Protein AF-A0A938Q9J2-F1 (afdb_monomer_lite)

Foldseek 3Di:
DDDDDDDDDLDDPQAWDDWDAEPQRWIWGAGNQQWIWIDDPNDIDTDDDPLASHWGWDDAYPQRWTWDWGDNPVPDIDIDIDHPDPPPVVVVVVVVVVVVVVVVVVVVVVVVPPPD

pLDDT: mean 83.54, std 11.08, range [51.84, 96.38]

Sequence (116 aa):
MKQRTTMKPIVLLSGVFFAVVNDLGHVVGYDGAGAGFLRINDKFSPFTVPGGVVTFPTSINNAGQIAGFVSLDGVTSRAFLATPVPEPASVGLMSFGIIGLAAWRYRKRRSISSWV

Secondary structure (DSSP, 8-state):
------------TT-EEEEEE-TT--EEEEETTS-EEEEETTEEEEE--TT-SEEEEEEE-TT--EEEEEESSSS-EEEEEEPPPPPPHHHHHHHHHHHHHHHHHHHHHHTSSS--

Structure (mmCIF, N/CA/C/O backbone):
data_AF-A0A938Q9J2-F1
#
_entry.id   AF-A0A938Q9J2-F1
#
loop_
_atom_site.group_PDB
_atom_site.id
_atom_site.type_symbol
_atom_site.label_atom_id
_atom_site.label_alt_id
_atom_site.label_comp_id
_atom_site.label_asym_id
_atom_site.label_entity_id
_atom_site.label_seq_id
_atom_site.pdbx_PDB_ins_code
_atom_site.Cartn_x
_atom_site.Cartn_y
_atom_site.Cartn_z
_atom_site.occupancy
_atom_site.B_iso_or_equiv
_atom_site.auth_seq_id
_atom_site.auth_comp_id
_atom_site.auth_asym_id
_atom_site.auth_atom_id
_atom_site.pdbx_PDB_model_num
ATOM 1 N N . MET A 1 1 ? -22.426 11.438 -29.333 1.00 63.88 1 MET A N 1
ATOM 2 C CA . MET A 1 1 ? -22.435 11.973 -27.950 1.00 63.88 1 MET A CA 1
ATOM 3 C C . MET A 1 1 ? -20.990 12.084 -27.473 1.00 63.88 1 MET A C 1
ATOM 5 O O . MET A 1 1 ? -20.316 11.066 -27.451 1.00 63.88 1 MET A O 1
ATOM 9 N N . LYS A 1 2 ? -20.476 13.283 -27.160 1.00 65.00 2 LYS A N 1
ATOM 10 C CA . LYS A 1 2 ? -19.151 13.433 -26.523 1.00 65.00 2 LYS A CA 1
ATOM 11 C C . LYS A 1 2 ? -19.334 13.284 -25.014 1.00 65.00 2 LYS A C 1
ATOM 13 O O . LYS A 1 2 ? -20.025 14.107 -24.419 1.00 65.00 2 LYS A O 1
ATOM 18 N N . GLN A 1 3 ? -18.747 12.257 -24.404 1.00 58.88 3 GLN A N 1
ATOM 19 C CA . GLN A 1 3 ? -18.669 12.201 -22.947 1.00 58.88 3 GLN A CA 1
ATOM 20 C C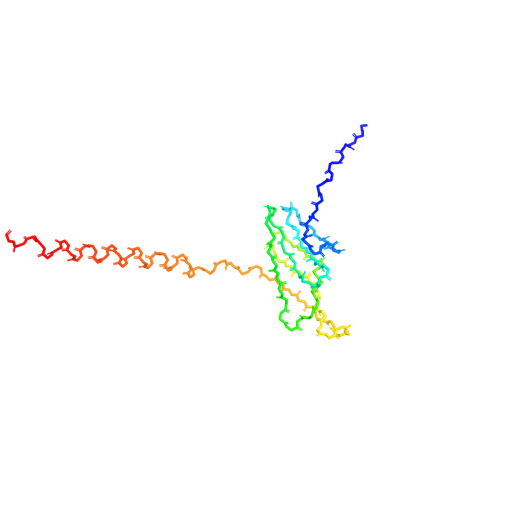 . GLN A 1 3 ? -17.682 13.268 -22.464 1.00 58.88 3 GLN A C 1
ATOM 22 O O . GLN A 1 3 ? -16.563 13.363 -22.966 1.00 58.88 3 GLN A O 1
ATOM 27 N N . ARG A 1 4 ? -18.120 14.117 -21.530 1.00 63.38 4 ARG A N 1
ATOM 28 C CA . ARG A 1 4 ? -17.234 15.032 -20.808 1.00 63.38 4 ARG A CA 1
ATOM 29 C C . ARG A 1 4 ? -16.681 14.283 -19.605 1.00 63.38 4 ARG A C 1
ATOM 31 O O . ARG A 1 4 ? -17.432 13.969 -18.688 1.00 63.38 4 ARG A O 1
ATOM 38 N N . THR A 1 5 ? -15.382 14.028 -19.612 1.00 78.00 5 THR A N 1
ATOM 39 C CA . THR A 1 5 ? -14.672 13.485 -18.453 1.00 78.00 5 THR A CA 1
ATOM 40 C C . THR A 1 5 ? -14.121 14.645 -17.633 1.00 78.00 5 THR A C 1
ATOM 42 O O . THR A 1 5 ? -13.320 15.431 -18.135 1.00 78.00 5 THR A O 1
ATOM 45 N N . THR A 1 6 ? -14.541 14.760 -16.374 1.00 77.25 6 THR A N 1
ATOM 46 C CA . THR A 1 6 ? -13.952 15.707 -15.417 1.00 77.25 6 THR A CA 1
ATOM 47 C C . THR A 1 6 ? -12.827 14.999 -14.673 1.00 77.25 6 THR A C 1
ATOM 49 O O . THR A 1 6 ? -13.079 14.050 -13.934 1.00 77.25 6 THR A O 1
ATOM 52 N N . MET A 1 7 ? -11.584 15.442 -14.864 1.00 71.69 7 MET A N 1
ATOM 53 C CA . MET A 1 7 ? -10.432 14.919 -14.126 1.00 71.69 7 MET A CA 1
ATOM 54 C C . MET A 1 7 ? -10.290 15.674 -12.802 1.00 71.69 7 MET A C 1
ATOM 56 O O . MET A 1 7 ? -10.189 16.900 -12.798 1.00 71.69 7 MET A O 1
ATOM 60 N N . LYS A 1 8 ? -10.272 14.953 -11.676 1.00 72.06 8 LYS A N 1
ATOM 61 C CA . LYS A 1 8 ? -9.860 15.501 -10.377 1.00 72.06 8 LYS A CA 1
ATOM 62 C C . LYS A 1 8 ? -8.412 15.073 -10.109 1.00 72.06 8 LYS A C 1
ATOM 64 O O . LYS A 1 8 ? -8.182 13.868 -9.995 1.00 72.06 8 LYS A O 1
ATOM 69 N N . PRO A 1 9 ? -7.446 16.005 -10.030 1.00 68.38 9 PRO A N 1
ATOM 70 C CA . PRO A 1 9 ? -6.063 15.660 -9.722 1.00 68.38 9 PRO A CA 1
ATOM 71 C C . PRO A 1 9 ? -5.955 15.026 -8.333 1.00 68.38 9 PRO A C 1
ATOM 73 O O . PRO A 1 9 ? -6.575 15.496 -7.379 1.00 68.38 9 PRO A O 1
ATOM 76 N N . ILE A 1 10 ? -5.139 13.982 -8.213 1.00 71.75 10 ILE A N 1
ATOM 77 C CA . ILE A 1 10 ? -4.709 13.447 -6.919 1.00 71.75 10 ILE A CA 1
ATOM 78 C C . ILE A 1 10 ? -3.468 14.250 -6.530 1.00 71.75 10 ILE A C 1
ATOM 80 O O . ILE A 1 10 ? -2.418 14.088 -7.146 1.00 71.75 10 ILE A O 1
ATOM 84 N N . VAL A 1 11 ? -3.599 15.161 -5.563 1.00 70.00 11 VAL A N 1
ATOM 85 C CA . VAL A 1 11 ? -2.507 16.056 -5.149 1.00 70.00 11 VAL A CA 1
ATOM 86 C C . VAL A 1 11 ? -1.984 15.634 -3.780 1.00 70.00 11 VAL A C 1
ATOM 88 O O . VAL A 1 11 ? -2.725 15.642 -2.800 1.00 70.00 11 VAL A O 1
ATOM 91 N N . LEU A 1 12 ? -0.698 15.293 -3.726 1.00 67.19 12 LEU A N 1
ATOM 92 C CA . LEU A 1 12 ? 0.099 15.148 -2.507 1.00 67.19 12 LEU A CA 1
ATOM 93 C C . LEU A 1 12 ? 1.153 16.260 -2.472 1.00 67.19 12 LEU A C 1
ATOM 95 O O . LEU A 1 12 ? 1.594 16.719 -3.526 1.00 67.19 12 LEU A O 1
ATOM 99 N N . LEU A 1 13 ? 1.592 16.659 -1.274 1.00 64.06 13 LEU A N 1
ATOM 100 C CA . LEU A 1 13 ? 2.643 17.675 -1.096 1.00 64.06 13 LEU A CA 1
ATOM 101 C C . LEU A 1 13 ? 3.972 17.287 -1.780 1.00 64.06 13 LEU A C 1
ATOM 103 O O . LEU A 1 13 ? 4.739 18.166 -2.158 1.00 64.06 13 LEU A O 1
ATOM 107 N N . SER A 1 14 ? 4.218 15.988 -1.970 1.00 70.94 14 SER A N 1
ATOM 108 C CA . SER A 1 14 ? 5.436 15.398 -2.545 1.00 70.94 14 SER A CA 1
ATOM 109 C C . SER A 1 14 ? 5.285 14.907 -3.998 1.00 70.94 14 SER A C 1
ATOM 111 O O . SER A 1 14 ? 6.203 14.288 -4.536 1.00 70.94 14 SER A O 1
ATOM 113 N N . GLY A 1 15 ? 4.155 15.192 -4.658 1.00 72.25 15 GLY A N 1
ATOM 114 C CA . GLY A 1 15 ? 3.855 14.699 -6.009 1.00 72.25 15 GLY A CA 1
ATOM 115 C C . GLY A 1 15 ? 3.439 13.220 -6.050 1.00 72.25 15 GLY A C 1
ATOM 116 O O . GLY A 1 15 ? 3.666 12.463 -5.111 1.00 72.25 15 GLY A O 1
ATOM 117 N N . VAL A 1 16 ? 2.792 12.806 -7.145 1.00 77.75 16 VAL A N 1
ATOM 118 C CA . VAL A 1 16 ? 2.346 11.420 -7.380 1.00 77.75 16 VAL A CA 1
ATOM 119 C C . VAL A 1 16 ? 3.035 10.898 -8.633 1.00 77.75 16 VAL A C 1
ATOM 121 O O . VAL A 1 16 ? 2.903 11.501 -9.696 1.00 77.75 16 VAL A O 1
ATOM 124 N N . PHE A 1 17 ? 3.746 9.777 -8.513 1.00 74.81 17 PHE A N 1
ATOM 125 C CA . PHE A 1 17 ? 4.490 9.184 -9.631 1.00 74.81 17 PHE A CA 1
ATOM 126 C C . PHE A 1 17 ? 3.726 8.041 -10.292 1.00 74.81 17 PHE A C 1
ATOM 128 O O . PHE A 1 17 ? 3.795 7.861 -11.506 1.00 74.81 17 PHE A O 1
ATOM 135 N N . PHE A 1 18 ? 2.962 7.287 -9.503 1.00 81.88 18 PHE A N 1
ATOM 136 C CA . PHE A 1 18 ? 2.188 6.151 -9.981 1.00 81.88 18 PHE A CA 1
ATOM 137 C C . PHE A 1 18 ? 0.972 5.923 -9.089 1.00 81.88 18 PHE A C 1
ATOM 139 O O . PHE A 1 18 ? 1.050 6.112 -7.873 1.00 81.88 18 PHE A O 1
ATOM 146 N N . ALA A 1 19 ? -0.141 5.507 -9.690 1.00 86.12 19 ALA A N 1
ATOM 147 C CA . ALA A 1 19 ? -1.375 5.215 -8.981 1.00 86.12 19 ALA A CA 1
ATOM 148 C C . ALA A 1 19 ? -2.161 4.092 -9.672 1.00 86.12 19 ALA A C 1
ATOM 150 O O . ALA A 1 19 ? -2.287 4.072 -10.895 1.00 86.12 19 ALA A O 1
ATOM 151 N N . VAL A 1 20 ? -2.733 3.196 -8.871 1.00 92.81 20 VAL A N 1
ATOM 152 C CA . VAL A 1 20 ? -3.638 2.115 -9.283 1.00 92.81 20 VAL A CA 1
ATOM 153 C C . VAL A 1 20 ? -4.925 2.240 -8.484 1.00 92.81 20 VAL A C 1
ATOM 155 O O . VAL A 1 20 ? -4.891 2.648 -7.325 1.00 92.81 20 VAL A O 1
ATOM 158 N N . VAL A 1 21 ? -6.059 1.905 -9.094 1.00 9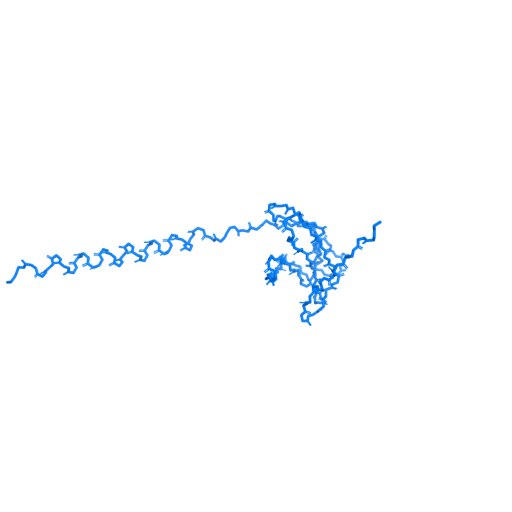4.12 21 VAL A N 1
ATOM 159 C CA . VAL A 1 21 ? -7.390 2.064 -8.500 1.00 94.12 21 VAL A CA 1
ATOM 160 C C . VAL A 1 21 ? -8.175 0.753 -8.554 1.00 94.12 21 VAL A C 1
ATOM 162 O O . VAL A 1 21 ? -8.027 -0.001 -9.514 1.00 94.12 21 VAL A O 1
ATOM 165 N N . ASN A 1 22 ? -8.985 0.477 -7.530 1.00 94.69 22 ASN A N 1
ATOM 166 C CA . ASN A 1 22 ? -9.948 -0.633 -7.526 1.00 94.69 22 ASN A CA 1
ATOM 167 C C . ASN A 1 22 ? -11.381 -0.150 -7.842 1.00 94.69 22 ASN A C 1
ATOM 169 O O . ASN A 1 22 ? -11.626 1.052 -7.962 1.00 94.69 22 ASN A O 1
ATOM 173 N N . ASP A 1 23 ? -12.352 -1.065 -7.919 1.00 96.38 23 ASP A N 1
ATOM 174 C CA . ASP A 1 23 ? -13.743 -0.726 -8.280 1.00 96.38 23 ASP A CA 1
ATOM 175 C C . ASP A 1 23 ? -14.452 0.136 -7.223 1.00 96.38 23 ASP A C 1
ATOM 177 O O . ASP A 1 23 ? -15.445 0.801 -7.513 1.00 96.38 23 ASP A O 1
ATOM 181 N N . LEU A 1 24 ? -13.932 0.151 -5.992 1.00 94.25 24 LEU A N 1
ATOM 182 C CA . LEU A 1 24 ? -14.413 1.001 -4.900 1.00 94.25 24 LEU A CA 1
ATOM 183 C C . LEU A 1 24 ? -13.839 2.427 -4.960 1.00 94.25 24 LEU A C 1
ATOM 185 O O . LEU A 1 24 ? -14.167 3.262 -4.119 1.00 94.25 24 LEU A O 1
ATOM 189 N N . GLY A 1 25 ? -12.964 2.722 -5.925 1.00 91.94 25 GLY A N 1
ATOM 190 C CA . GLY A 1 25 ? -12.297 4.017 -6.046 1.00 91.94 25 GLY A CA 1
ATOM 191 C C . GLY A 1 25 ? -11.150 4.223 -5.052 1.00 91.94 25 GLY A C 1
ATOM 192 O O . GLY A 1 25 ? -10.651 5.346 -4.922 1.00 91.94 25 GLY A O 1
ATOM 193 N N . HIS A 1 26 ? -10.708 3.170 -4.355 1.00 93.25 26 HIS A N 1
ATOM 194 C CA . HIS A 1 26 ? -9.509 3.228 -3.522 1.00 93.25 26 HIS A CA 1
ATOM 195 C C . HIS A 1 26 ? -8.285 3.307 -4.418 1.00 93.25 26 HIS A C 1
ATOM 197 O O . HIS A 1 26 ? -8.159 2.526 -5.359 1.00 93.25 26 HIS A O 1
ATOM 203 N N . VAL A 1 27 ? -7.374 4.224 -4.108 1.00 92.75 27 VAL A N 1
ATOM 204 C CA . VAL A 1 27 ? -6.159 4.426 -4.897 1.00 92.75 27 VAL A CA 1
ATOM 205 C C . VAL A 1 27 ? -4.949 4.010 -4.087 1.00 92.75 27 VAL A C 1
ATOM 207 O O . VAL A 1 27 ? -4.801 4.447 -2.953 1.00 92.75 27 VAL A O 1
ATOM 210 N N . VAL A 1 28 ? -4.059 3.224 -4.675 1.00 93.38 28 VAL A N 1
ATOM 211 C CA . VAL A 1 28 ? -2.738 2.949 -4.117 1.00 93.38 28 VAL A CA 1
ATOM 212 C C . VAL A 1 28 ? -1.670 3.526 -5.031 1.00 93.38 28 VAL A C 1
ATOM 214 O O . VAL A 1 28 ? -1.800 3.456 -6.249 1.00 93.38 28 VAL A O 1
ATOM 217 N N . GLY A 1 29 ? -0.624 4.107 -4.465 1.00 92.44 29 GLY A N 1
ATOM 218 C CA . GLY A 1 29 ? 0.455 4.705 -5.239 1.00 92.44 29 GLY A CA 1
ATOM 219 C C . GLY A 1 29 ? 1.692 4.948 -4.397 1.00 92.44 29 GLY A C 1
ATOM 220 O O . GLY A 1 29 ? 1.749 4.529 -3.242 1.00 92.44 29 GLY A O 1
ATOM 221 N N . TYR A 1 30 ? 2.672 5.630 -4.976 1.00 90.12 30 TYR A N 1
ATOM 222 C CA . TYR A 1 30 ? 3.832 6.122 -4.241 1.00 90.12 30 TYR A CA 1
ATOM 223 C C . TYR A 1 30 ? 4.164 7.562 -4.630 1.00 90.12 30 TYR A C 1
ATOM 225 O O . TYR A 1 30 ? 3.824 8.030 -5.726 1.00 90.12 30 TYR A O 1
ATOM 233 N N . ASP A 1 31 ? 4.775 8.275 -3.692 1.00 86.94 31 ASP A N 1
ATOM 234 C CA . ASP A 1 31 ? 5.145 9.677 -3.841 1.00 86.94 31 ASP A CA 1
ATOM 235 C C . ASP A 1 31 ? 6.595 9.862 -4.321 1.00 86.94 31 ASP A C 1
ATOM 237 O O . ASP A 1 31 ? 7.327 8.896 -4.544 1.00 86.94 31 ASP A O 1
ATOM 241 N N . GLY A 1 32 ? 7.032 11.114 -4.491 1.00 81.56 32 GLY A N 1
ATOM 242 C CA . GLY A 1 32 ? 8.398 11.416 -4.940 1.00 81.56 32 GLY A CA 1
ATOM 243 C C . GLY A 1 32 ? 9.511 11.049 -3.972 1.00 81.56 32 GLY A C 1
ATOM 244 O O . GLY A 1 32 ? 10.667 11.000 -4.383 1.00 81.56 32 GLY A O 1
ATOM 245 N N . ALA A 1 33 ? 9.179 10.765 -2.713 1.00 82.75 33 ALA A N 1
ATOM 246 C CA . ALA A 1 33 ? 10.123 10.256 -1.729 1.00 82.75 33 ALA A CA 1
ATOM 247 C C . ALA A 1 33 ? 10.204 8.719 -1.741 1.00 82.75 33 ALA A C 1
ATOM 249 O O . ALA A 1 33 ? 11.026 8.147 -1.030 1.00 82.75 33 ALA A O 1
ATOM 250 N N . GLY A 1 34 ? 9.374 8.044 -2.546 1.00 84.00 34 GLY A N 1
ATOM 251 C CA . GLY A 1 34 ? 9.317 6.587 -2.619 1.00 84.00 34 GLY A CA 1
ATOM 252 C C . GLY A 1 34 ? 8.444 5.937 -1.542 1.00 84.00 34 GLY A C 1
ATOM 253 O O . GLY A 1 34 ? 8.470 4.710 -1.393 1.00 84.00 34 GLY A O 1
ATOM 254 N N . ALA A 1 35 ? 7.665 6.730 -0.800 1.00 87.50 35 ALA A N 1
ATOM 255 C CA . ALA A 1 35 ? 6.735 6.231 0.203 1.00 87.50 35 ALA A CA 1
ATOM 256 C C . ALA A 1 35 ? 5.415 5.802 -0.450 1.00 87.50 35 ALA A C 1
ATOM 258 O O . ALA A 1 35 ? 4.846 6.524 -1.270 1.00 87.50 35 ALA A O 1
ATOM 259 N N . GLY A 1 36 ? 4.910 4.627 -0.064 1.00 90.38 36 GLY A N 1
ATOM 260 C CA . GLY A 1 36 ? 3.608 4.141 -0.506 1.00 90.38 36 GLY A CA 1
ATOM 261 C C . GLY A 1 36 ? 2.465 4.890 0.182 1.00 90.38 36 GLY A C 1
ATOM 262 O O . GLY A 1 36 ? 2.576 5.287 1.342 1.00 90.38 36 GLY A O 1
ATOM 263 N N . PHE A 1 37 ? 1.339 5.059 -0.505 1.00 90.75 37 PHE A N 1
ATOM 264 C CA . PHE A 1 37 ? 0.113 5.600 0.079 1.00 90.75 37 PHE A CA 1
ATOM 265 C C . PHE A 1 37 ? -1.125 4.834 -0.384 1.00 90.75 37 PHE A C 1
ATOM 267 O O . PHE A 1 37 ? -1.204 4.370 -1.522 1.00 90.75 37 PHE A O 1
ATOM 274 N N . LEU A 1 38 ? -2.111 4.744 0.504 1.00 91.56 38 LEU A N 1
ATOM 275 C CA . LEU A 1 38 ? -3.475 4.316 0.217 1.00 91.56 38 LEU A CA 1
ATOM 276 C C . LEU A 1 38 ? -4.401 5.523 0.363 1.00 91.56 38 LEU A C 1
ATOM 278 O O . LEU A 1 38 ? -4.346 6.228 1.367 1.00 91.56 38 LEU A O 1
ATOM 282 N N . ARG A 1 39 ? -5.264 5.764 -0.620 1.00 90.81 39 ARG A N 1
ATOM 283 C CA . ARG A 1 39 ? -6.273 6.819 -0.594 1.00 90.81 39 ARG A CA 1
ATOM 284 C C . ARG A 1 39 ? -7.671 6.223 -0.600 1.00 90.81 39 ARG A C 1
ATOM 286 O O . ARG A 1 39 ? -8.041 5.533 -1.549 1.00 90.81 39 ARG A O 1
ATOM 293 N N . ILE A 1 40 ? -8.458 6.556 0.418 1.00 90.56 40 ILE A N 1
ATOM 294 C CA . ILE A 1 40 ? -9.870 6.177 0.554 1.00 90.56 40 ILE A CA 1
ATOM 295 C C . ILE A 1 40 ? -10.660 7.444 0.879 1.00 90.56 40 ILE A C 1
ATOM 297 O O . ILE A 1 40 ? -10.351 8.117 1.859 1.00 90.56 40 ILE A O 1
ATOM 301 N N . ASN A 1 41 ? -11.677 7.778 0.077 1.00 89.00 41 ASN A N 1
ATOM 302 C CA . ASN A 1 41 ? -12.536 8.954 0.295 1.00 89.00 41 ASN A CA 1
ATOM 303 C C . ASN A 1 41 ? -11.738 10.249 0.563 1.00 89.00 41 ASN A C 1
ATOM 305 O O . ASN A 1 41 ? -11.956 10.923 1.567 1.00 89.00 41 ASN A O 1
ATOM 309 N N . ASP A 1 42 ? -10.758 10.544 -0.298 1.00 84.25 42 ASP A N 1
ATOM 310 C CA . ASP A 1 42 ? -9.846 11.700 -0.199 1.00 84.25 42 ASP A CA 1
ATOM 311 C C . ASP A 1 42 ? -8.919 11.739 1.033 1.00 84.25 42 ASP A C 1
ATOM 313 O O . ASP A 1 42 ? -8.124 12.666 1.179 1.00 84.25 42 ASP A O 1
ATOM 317 N N . LYS A 1 43 ? -8.932 10.707 1.884 1.00 87.56 43 LYS A N 1
ATOM 318 C CA . LYS A 1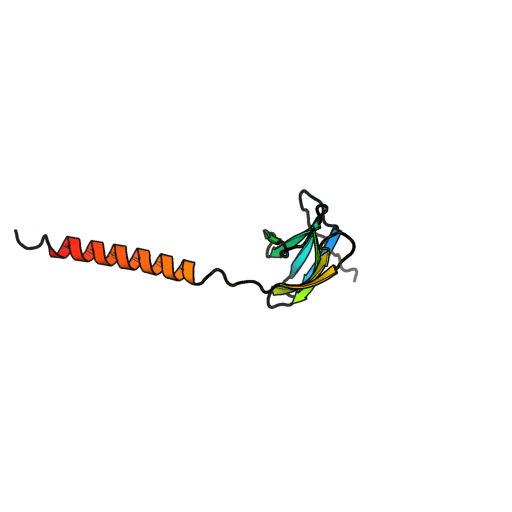 43 ? -7.959 10.539 2.969 1.00 87.56 43 LYS A CA 1
ATOM 319 C C . LYS A 1 43 ? -6.775 9.724 2.484 1.00 87.56 43 LYS A C 1
ATOM 321 O O . LYS A 1 43 ? -6.968 8.624 1.974 1.00 87.56 43 LYS A O 1
ATOM 326 N N . PHE A 1 44 ? -5.570 10.248 2.681 1.00 86.81 44 PHE A N 1
ATOM 327 C CA . PHE A 1 44 ? -4.323 9.557 2.377 1.00 86.81 44 PHE A CA 1
ATOM 328 C C . PHE A 1 44 ? -3.738 8.938 3.644 1.00 86.81 44 PHE A C 1
ATOM 330 O O . PHE A 1 44 ? -3.549 9.617 4.653 1.00 86.81 44 PHE A O 1
ATOM 337 N N . SER A 1 45 ? -3.424 7.654 3.566 1.00 87.94 45 SER A N 1
ATOM 338 C CA . SER A 1 45 ? -2.747 6.887 4.600 1.00 87.94 45 SER A CA 1
ATOM 339 C C . SER A 1 45 ? -1.405 6.422 4.040 1.00 87.94 45 SER A C 1
ATOM 341 O O . SER A 1 45 ? -1.392 5.546 3.169 1.00 87.94 45 SER A O 1
ATOM 343 N N . PRO A 1 46 ? -0.278 7.012 4.474 1.00 86.75 46 PRO A N 1
ATOM 344 C CA . PRO A 1 46 ? 1.031 6.519 4.081 1.00 86.75 46 PRO A CA 1
ATOM 345 C C . PRO A 1 46 ? 1.249 5.125 4.671 1.00 86.75 46 PRO A C 1
ATOM 347 O O . PRO A 1 46 ? 0.789 4.823 5.774 1.00 86.75 46 PRO A O 1
ATOM 350 N N . PHE A 1 47 ? 1.970 4.281 3.947 1.00 86.06 47 PHE A N 1
ATOM 351 C CA . PHE A 1 47 ? 2.410 2.987 4.441 1.00 86.06 47 PHE A CA 1
ATOM 352 C C . PHE A 1 47 ? 3.837 2.709 3.986 1.00 86.06 47 PHE A C 1
ATOM 354 O O . PHE A 1 47 ? 4.277 3.127 2.915 1.00 86.06 47 PHE A O 1
ATOM 361 N N . THR A 1 48 ? 4.561 1.973 4.818 1.00 81.62 48 THR A N 1
ATOM 362 C CA . THR A 1 48 ? 5.923 1.536 4.538 1.00 81.62 48 THR A CA 1
ATOM 363 C C . THR A 1 48 ? 5.984 0.022 4.625 1.00 81.62 48 THR A C 1
ATOM 365 O O . THR A 1 48 ? 5.361 -0.601 5.487 1.00 81.62 48 THR A O 1
ATOM 368 N N . VAL A 1 49 ? 6.723 -0.586 3.703 1.00 82.81 49 VAL A N 1
ATOM 369 C CA . VAL A 1 49 ? 7.020 -2.016 3.760 1.00 82.81 49 VAL A CA 1
ATOM 370 C C . VAL A 1 49 ? 8.319 -2.188 4.556 1.00 82.81 49 VAL A C 1
ATOM 372 O O . VAL A 1 49 ? 9.319 -1.556 4.205 1.00 82.81 49 VAL A O 1
ATOM 375 N N . PRO A 1 50 ? 8.341 -3.003 5.630 1.00 82.62 50 PRO A N 1
ATOM 376 C CA . PRO A 1 50 ? 9.533 -3.179 6.457 1.00 82.62 50 PRO A CA 1
ATOM 377 C C . PRO A 1 50 ? 10.764 -3.596 5.645 1.00 82.62 50 PRO A C 1
ATOM 379 O O . PRO A 1 50 ? 10.695 -4.504 4.817 1.00 82.62 50 PRO A O 1
ATOM 382 N N . GLY A 1 51 ? 11.897 -2.937 5.903 1.00 79.31 51 GLY A N 1
ATOM 383 C CA . GLY A 1 51 ? 13.157 -3.164 5.184 1.00 79.31 51 GLY A CA 1
ATOM 384 C C . GLY A 1 51 ? 13.237 -2.500 3.805 1.00 79.31 51 GLY A C 1
ATOM 385 O O . GLY A 1 51 ? 14.257 -2.628 3.139 1.00 79.31 51 GLY A O 1
ATOM 386 N N . GLY A 1 52 ? 12.187 -1.799 3.377 1.00 79.56 52 GLY A N 1
ATOM 387 C CA . GLY A 1 52 ? 12.130 -1.091 2.108 1.00 79.56 52 GLY A CA 1
ATOM 388 C C . GLY A 1 52 ? 12.626 0.342 2.143 1.00 79.56 52 GLY A C 1
ATOM 389 O O . GLY A 1 52 ? 12.212 1.111 3.005 1.00 79.56 52 GLY A O 1
ATOM 390 N N . VAL A 1 53 ? 13.415 0.717 1.140 1.00 83.50 53 VAL A N 1
ATOM 391 C CA . VAL A 1 53 ? 13.776 2.108 0.834 1.00 83.50 53 VAL A CA 1
ATOM 392 C C . VAL A 1 53 ? 12.731 2.746 -0.082 1.00 83.50 53 VAL A C 1
ATOM 394 O O . VAL A 1 53 ? 12.350 3.889 0.138 1.00 83.50 53 VAL A O 1
ATOM 397 N N . VAL A 1 54 ? 12.226 2.006 -1.077 1.00 87.75 54 VAL A N 1
ATOM 398 C CA . VAL A 1 54 ? 11.175 2.490 -1.991 1.00 87.75 54 VAL A CA 1
ATOM 399 C C . VAL A 1 54 ? 10.089 1.438 -2.153 1.00 87.75 54 VAL A C 1
ATOM 401 O O . VAL A 1 54 ? 10.382 0.269 -2.407 1.00 87.75 54 VAL A O 1
ATOM 404 N N . THR A 1 55 ? 8.830 1.853 -2.024 1.00 90.62 55 THR A N 1
ATOM 405 C CA . THR A 1 55 ? 7.665 0.972 -2.158 1.00 90.62 55 THR A CA 1
ATOM 406 C C . THR A 1 55 ? 6.972 1.200 -3.494 1.00 90.62 55 THR A C 1
ATOM 408 O O . THR A 1 55 ? 6.536 2.307 -3.788 1.00 90.62 55 THR A O 1
ATOM 411 N N . PHE A 1 56 ? 6.804 0.133 -4.273 1.00 91.50 56 PHE A N 1
ATOM 412 C CA . PHE A 1 56 ? 6.130 0.156 -5.568 1.00 91.50 56 PHE A CA 1
ATOM 413 C C . PHE A 1 56 ? 4.868 -0.714 -5.518 1.00 91.50 56 PHE A C 1
ATOM 415 O O . PHE A 1 56 ? 4.912 -1.913 -5.821 1.00 91.50 56 PHE A O 1
ATOM 422 N N . PRO A 1 57 ? 3.722 -0.152 -5.100 1.00 92.88 57 PRO A N 1
ATOM 423 C CA . PRO A 1 57 ? 2.451 -0.847 -5.199 1.00 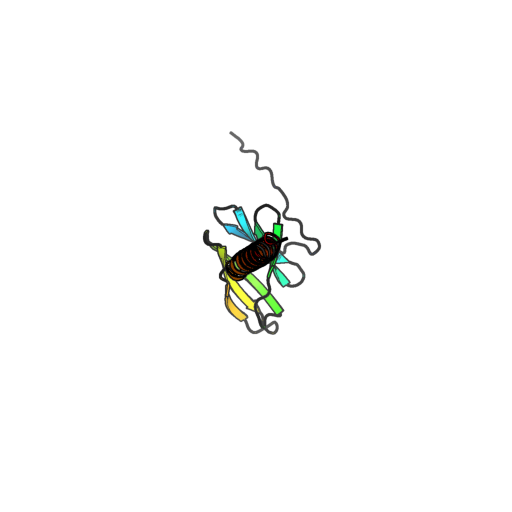92.88 57 PRO A CA 1
ATOM 424 C C . PRO A 1 57 ? 2.040 -0.963 -6.668 1.00 92.88 57 PRO A C 1
ATOM 426 O O . PRO A 1 57 ? 2.053 0.014 -7.412 1.00 92.88 57 PRO A O 1
ATOM 429 N N . THR A 1 58 ? 1.661 -2.169 -7.077 1.00 94.44 58 THR A N 1
ATOM 430 C CA . THR A 1 58 ? 1.294 -2.479 -8.471 1.00 94.44 58 THR A CA 1
ATOM 431 C C . THR A 1 58 ? -0.165 -2.881 -8.621 1.00 94.44 58 THR A C 1
ATOM 433 O O . THR A 1 58 ? -0.704 -2.842 -9.723 1.00 94.44 58 THR A O 1
ATOM 436 N N . SER A 1 59 ? -0.821 -3.268 -7.527 1.00 95.25 59 SER A N 1
ATOM 437 C CA . SER A 1 59 ? -2.216 -3.692 -7.547 1.00 95.25 59 SER A CA 1
ATOM 438 C C . SER A 1 59 ? -2.896 -3.466 -6.205 1.00 95.25 59 SER A C 1
ATOM 440 O O . SER A 1 59 ? -2.255 -3.452 -5.151 1.00 95.25 59 SER A O 1
ATOM 442 N N . ILE A 1 60 ? -4.216 -3.316 -6.271 1.00 95.75 60 ILE A N 1
ATOM 443 C CA . ILE A 1 60 ? -5.123 -3.289 -5.130 1.00 95.75 60 ILE A CA 1
ATOM 444 C C . ILE A 1 60 ? -6.419 -4.003 -5.521 1.00 95.75 60 ILE A C 1
ATOM 446 O O . ILE A 1 60 ? -6.922 -3.800 -6.624 1.00 95.75 60 ILE A O 1
ATOM 450 N N . ASN A 1 61 ? -6.966 -4.835 -4.633 1.00 95.00 61 ASN A N 1
ATOM 451 C CA . ASN A 1 61 ? -8.280 -5.456 -4.835 1.00 95.00 61 ASN A CA 1
ATOM 452 C C . ASN A 1 61 ? -9.381 -4.782 -3.993 1.00 95.00 61 ASN A C 1
ATOM 454 O O . ASN A 1 61 ? -9.120 -3.904 -3.167 1.00 95.00 61 ASN A O 1
ATOM 458 N N . ASN A 1 62 ? -10.639 -5.191 -4.187 1.00 95.00 62 ASN A N 1
ATOM 459 C CA . ASN A 1 62 ? -11.786 -4.625 -3.458 1.00 95.00 62 ASN A CA 1
ATOM 460 C C . ASN A 1 62 ? -11.802 -4.991 -1.960 1.00 95.00 62 ASN A C 1
ATOM 462 O O . ASN A 1 62 ? -12.460 -4.312 -1.180 1.00 95.00 62 ASN A O 1
ATOM 466 N N . ALA A 1 63 ? -11.033 -5.998 -1.533 1.00 92.06 63 ALA A N 1
ATOM 467 C CA . ALA A 1 63 ? -10.797 -6.284 -0.116 1.00 92.06 63 ALA A CA 1
ATOM 468 C C . ALA A 1 63 ? -9.723 -5.368 0.510 1.00 92.06 63 ALA A C 1
ATOM 470 O O . ALA A 1 63 ? -9.392 -5.511 1.684 1.00 92.06 63 ALA A O 1
ATOM 471 N N . GLY A 1 64 ? -9.155 -4.438 -0.268 1.00 91.50 64 GLY A N 1
ATOM 472 C CA . GLY A 1 64 ? -8.112 -3.515 0.175 1.00 91.50 64 GLY A CA 1
ATOM 473 C C . GLY A 1 64 ? -6.724 -4.143 0.281 1.00 91.50 64 GLY A C 1
ATOM 474 O O . GLY A 1 64 ? -5.816 -3.496 0.791 1.00 91.50 64 GLY A O 1
ATOM 475 N N . GLN A 1 65 ? -6.535 -5.379 -0.192 1.00 94.25 65 GLN A N 1
ATOM 476 C CA . GLN A 1 65 ? -5.219 -6.013 -0.237 1.00 94.25 65 GLN A CA 1
ATOM 477 C C . GLN A 1 65 ? -4.390 -5.378 -1.352 1.00 94.25 65 GLN A C 1
ATOM 479 O O . GLN A 1 65 ? -4.878 -5.219 -2.472 1.00 94.25 65 GLN A O 1
ATOM 484 N N . ILE A 1 66 ? -3.143 -5.040 -1.041 1.00 94.56 66 ILE A N 1
ATOM 485 C CA . ILE A 1 66 ? -2.209 -4.363 -1.939 1.00 94.56 66 ILE A CA 1
ATOM 486 C C . ILE A 1 66 ? -1.046 -5.307 -2.226 1.00 94.56 66 ILE A C 1
ATOM 488 O O . ILE A 1 66 ? -0.422 -5.808 -1.291 1.00 94.56 66 ILE A O 1
ATOM 492 N N . ALA A 1 67 ? -0.712 -5.515 -3.498 1.00 95.00 67 ALA A N 1
ATOM 493 C CA . ALA A 1 67 ? 0.483 -6.262 -3.883 1.00 95.00 67 ALA A CA 1
ATOM 494 C C . ALA A 1 67 ? 1.445 -5.401 -4.705 1.00 95.00 67 ALA A C 1
ATOM 496 O O . ALA A 1 67 ? 1.051 -4.498 -5.455 1.00 95.00 67 ALA A O 1
ATOM 497 N N . GLY A 1 68 ? 2.733 -5.687 -4.572 1.00 94.12 68 GLY A N 1
ATOM 498 C CA . GLY A 1 68 ? 3.780 -4.934 -5.243 1.00 94.12 68 GLY A CA 1
ATOM 499 C C . GLY A 1 68 ? 5.163 -5.440 -4.897 1.00 94.12 68 GLY A C 1
ATOM 500 O O . GLY A 1 68 ? 5.334 -6.566 -4.425 1.00 94.12 68 GLY A O 1
ATOM 501 N N . PHE A 1 69 ? 6.148 -4.587 -5.132 1.00 92.81 69 PHE A N 1
ATOM 502 C CA . PHE A 1 69 ? 7.531 -4.855 -4.786 1.00 92.81 69 PHE A CA 1
ATOM 503 C C . PHE A 1 69 ? 8.123 -3.697 -3.999 1.00 92.81 69 PHE A C 1
ATOM 505 O O . PHE A 1 69 ? 7.696 -2.548 -4.097 1.00 92.81 69 PHE A O 1
ATOM 512 N N . VAL A 1 70 ? 9.108 -4.022 -3.180 1.00 92.69 70 VAL A N 1
ATOM 513 C CA . VAL A 1 70 ? 9.853 -3.065 -2.384 1.00 92.69 70 VAL A CA 1
ATOM 514 C C . VAL A 1 70 ? 11.322 -3.166 -2.757 1.00 92.69 70 VAL A C 1
ATOM 516 O O . VAL A 1 70 ? 11.860 -4.270 -2.824 1.00 92.69 70 VAL A O 1
ATOM 519 N N . SER A 1 71 ? 11.956 -2.028 -3.019 1.00 91.69 71 SER A N 1
ATOM 520 C CA . SER A 1 71 ? 13.402 -1.947 -3.212 1.00 91.69 71 SER A CA 1
ATOM 521 C C . SER A 1 71 ? 14.076 -1.804 -1.852 1.00 91.69 71 SER A C 1
ATOM 523 O O . SER A 1 71 ? 13.720 -0.901 -1.093 1.00 91.69 71 SER A O 1
ATOM 525 N N . LEU A 1 7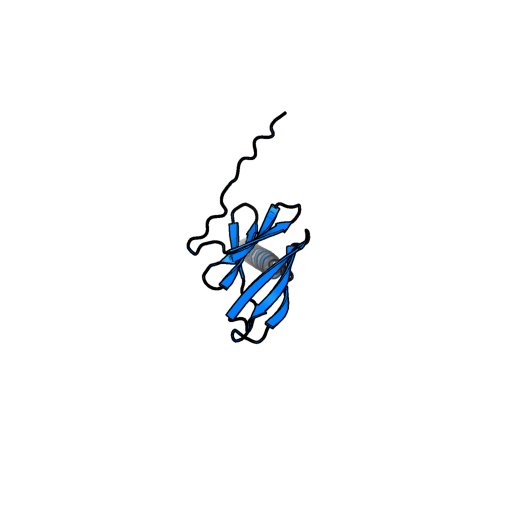2 ? 15.002 -2.704 -1.519 1.00 86.94 72 LEU A N 1
ATOM 526 C CA . LEU A 1 72 ? 15.685 -2.733 -0.216 1.00 86.94 72 LEU A CA 1
ATOM 527 C C . LEU A 1 72 ? 16.937 -1.848 -0.184 1.00 86.94 72 LEU A C 1
ATOM 529 O O . LEU A 1 72 ? 17.287 -1.310 0.857 1.00 86.94 72 LEU A O 1
ATOM 533 N N . ASP A 1 73 ? 17.626 -1.729 -1.314 1.00 86.25 73 ASP A N 1
ATOM 534 C CA . ASP A 1 73 ? 18.945 -1.090 -1.441 1.00 86.25 73 ASP A CA 1
ATOM 535 C C . ASP A 1 73 ? 19.140 -0.421 -2.818 1.00 86.25 73 ASP A C 1
ATOM 537 O O . ASP A 1 73 ? 20.255 -0.089 -3.210 1.00 86.25 73 ASP A O 1
ATOM 541 N N . GLY A 1 74 ? 18.059 -0.238 -3.585 1.00 81.69 74 GLY A N 1
ATOM 542 C CA . GLY A 1 74 ? 18.114 0.287 -4.953 1.00 81.69 74 GLY A CA 1
ATOM 543 C C . GLY A 1 74 ? 18.399 -0.767 -6.028 1.00 81.69 74 GLY A C 1
ATOM 544 O O . GLY A 1 74 ? 18.210 -0.472 -7.206 1.00 81.69 74 GLY A O 1
ATOM 545 N N . VAL A 1 75 ? 18.788 -1.991 -5.650 1.00 82.88 75 VAL A N 1
ATOM 546 C CA . VAL A 1 75 ? 19.154 -3.077 -6.580 1.00 82.88 75 VAL A CA 1
ATOM 547 C C . VAL A 1 75 ? 18.268 -4.305 -6.365 1.00 82.88 75 VAL A C 1
ATOM 549 O O . VAL A 1 75 ? 17.721 -4.881 -7.304 1.00 82.88 75 VAL A O 1
ATOM 552 N N . THR A 1 76 ? 18.082 -4.686 -5.108 1.00 89.19 76 THR A N 1
ATOM 553 C CA . THR A 1 76 ? 17.337 -5.853 -4.660 1.00 89.19 76 THR A CA 1
ATOM 554 C C . THR A 1 76 ? 15.876 -5.489 -4.445 1.00 89.19 76 THR A C 1
ATOM 556 O O . THR A 1 76 ? 15.545 -4.642 -3.613 1.00 89.19 76 THR A O 1
ATOM 559 N N . SER A 1 77 ? 14.984 -6.180 -5.155 1.00 91.44 77 SER A N 1
ATOM 560 C CA . SER A 1 77 ? 13.537 -6.036 -4.987 1.00 91.44 77 SER A CA 1
ATOM 561 C C . SER A 1 77 ? 12.917 -7.277 -4.347 1.00 91.44 77 SER A C 1
ATOM 563 O O . SER A 1 77 ? 13.260 -8.404 -4.700 1.00 91.44 77 SER A O 1
ATOM 565 N N . ARG A 1 78 ? 11.971 -7.083 -3.421 1.00 93.00 78 ARG A N 1
ATOM 566 C CA . ARG A 1 78 ? 11.168 -8.161 -2.819 1.00 93.00 78 ARG A CA 1
ATOM 567 C C . ARG A 1 78 ? 9.689 -7.931 -3.062 1.00 93.00 78 ARG A C 1
ATOM 569 O O . ARG A 1 78 ? 9.199 -6.826 -2.864 1.00 93.00 78 ARG A O 1
ATOM 576 N N . ALA A 1 79 ? 8.976 -8.983 -3.449 1.00 93.31 79 ALA A N 1
ATOM 577 C CA . ALA A 1 79 ? 7.524 -8.937 -3.534 1.00 93.31 79 ALA A CA 1
ATOM 578 C C . ALA A 1 79 ? 6.904 -8.845 -2.132 1.00 93.31 79 ALA A C 1
ATOM 580 O O . ALA A 1 79 ? 7.415 -9.439 -1.177 1.00 93.31 79 ALA A O 1
ATOM 581 N N . PHE A 1 80 ? 5.791 -8.127 -2.020 1.00 92.00 80 PHE A N 1
ATOM 582 C CA . PHE A 1 80 ? 5.002 -8.056 -0.797 1.00 92.00 80 PHE A CA 1
ATOM 583 C C . PHE A 1 80 ? 3.506 -8.171 -1.093 1.00 92.00 80 PHE A C 1
ATOM 585 O O . PHE A 1 80 ? 3.029 -7.789 -2.164 1.00 92.00 80 PHE A O 1
ATOM 592 N N . LEU A 1 81 ? 2.773 -8.664 -0.095 1.00 92.56 81 LEU A N 1
ATOM 593 C CA . LEU A 1 81 ? 1.321 -8.595 -0.010 1.00 92.56 81 LEU A CA 1
ATOM 594 C C . LEU A 1 81 ? 0.974 -7.885 1.299 1.00 92.56 81 LEU A C 1
ATOM 596 O O . LEU A 1 81 ? 1.176 -8.432 2.381 1.00 92.56 81 LEU A O 1
ATOM 600 N N . ALA A 1 82 ? 0.489 -6.654 1.195 1.00 88.31 82 ALA A N 1
ATOM 601 C CA . ALA A 1 82 ? 0.020 -5.875 2.325 1.00 88.31 82 ALA A CA 1
ATOM 602 C C . ALA A 1 82 ? -1.486 -6.090 2.477 1.00 88.31 82 ALA A C 1
ATOM 604 O O . ALA A 1 82 ? -2.284 -5.724 1.613 1.00 88.31 82 ALA A O 1
ATOM 605 N N . THR A 1 83 ? -1.879 -6.709 3.584 1.00 86.88 83 THR A N 1
ATOM 606 C CA . THR A 1 83 ? -3.283 -6.849 3.962 1.00 86.88 83 THR A CA 1
ATOM 607 C C . THR A 1 83 ? -3.655 -5.720 4.916 1.00 86.88 83 THR A C 1
ATOM 609 O O . THR A 1 83 ? -2.914 -5.500 5.879 1.00 86.88 83 THR A O 1
ATOM 612 N N . PRO A 1 84 ? -4.781 -5.022 4.705 1.00 72.50 84 PRO A N 1
ATOM 613 C CA . PRO A 1 84 ? -5.258 -4.038 5.661 1.00 72.50 84 PRO A CA 1
ATOM 614 C C . PRO A 1 84 ? -5.516 -4.757 6.985 1.00 72.50 84 PRO A C 1
ATOM 616 O O . PRO A 1 84 ? -6.311 -5.696 7.051 1.00 72.50 84 PRO A O 1
ATOM 619 N N . VAL A 1 85 ? -4.787 -4.365 8.028 1.00 69.00 85 VAL A N 1
ATOM 620 C CA . VAL A 1 85 ? -5.035 -4.886 9.371 1.00 69.00 85 VAL A CA 1
ATOM 621 C C . VAL A 1 85 ? -6.305 -4.192 9.864 1.00 69.00 85 VAL A C 1
ATOM 623 O O . VAL A 1 85 ? -6.346 -2.959 9.830 1.00 69.00 85 VAL A O 1
ATOM 626 N N . PRO A 1 86 ? -7.348 -4.932 10.284 1.00 56.75 86 PRO A N 1
ATOM 627 C CA . PRO A 1 86 ? -8.507 -4.326 10.924 1.00 56.75 86 PRO A CA 1
ATOM 628 C C . PRO A 1 86 ? -8.019 -3.449 12.073 1.00 56.75 86 PRO A C 1
ATOM 630 O O . PRO A 1 86 ? -7.114 -3.873 12.800 1.00 56.75 86 PRO A O 1
ATOM 633 N N . GLU A 1 87 ? -8.595 -2.254 12.253 1.00 67.81 87 GLU A N 1
ATOM 634 C CA . GLU A 1 87 ? -8.360 -1.504 13.489 1.00 67.81 87 GLU A CA 1
ATOM 635 C C . GLU A 1 87 ? -8.520 -2.486 14.655 1.00 67.81 87 GLU A C 1
ATOM 637 O O . GLU A 1 87 ? -9.527 -3.208 14.685 1.00 67.81 87 GLU A O 1
ATOM 642 N N . PRO A 1 88 ? -7.512 -2.627 15.540 1.00 66.81 88 PRO A N 1
ATOM 643 C CA . PRO A 1 88 ? -7.491 -3.741 16.466 1.00 66.81 88 PRO A CA 1
ATOM 644 C C . PRO A 1 88 ? -8.805 -3.770 17.234 1.00 66.81 88 PRO A C 1
ATOM 646 O O . PRO A 1 88 ? -9.175 -2.771 17.853 1.00 66.81 88 PRO A O 1
ATOM 649 N N . ALA A 1 89 ? -9.493 -4.914 17.248 1.00 69.06 89 ALA A N 1
ATOM 650 C CA . ALA A 1 89 ? -10.672 -5.115 18.095 1.00 69.06 89 ALA A CA 1
ATOM 651 C C . ALA A 1 89 ? -10.397 -4.723 19.567 1.00 69.06 89 ALA A C 1
ATOM 653 O O . ALA A 1 89 ? -11.318 -4.416 20.322 1.00 69.06 89 ALA A O 1
ATOM 654 N N . SER A 1 90 ? -9.115 -4.660 19.946 1.00 72.88 90 SER A N 1
ATOM 655 C CA . SER A 1 90 ? -8.566 -4.045 21.152 1.00 72.88 90 SER A CA 1
ATOM 656 C C . SER A 1 90 ? -9.107 -2.645 21.460 1.00 72.88 90 SER A C 1
ATOM 658 O O . SER A 1 90 ? -9.358 -2.374 22.626 1.00 72.88 90 SER A O 1
ATOM 660 N N . VAL A 1 91 ? -9.326 -1.764 20.474 1.00 79.94 91 VAL A N 1
ATOM 661 C CA . VAL A 1 91 ? -9.879 -0.415 20.716 1.00 79.94 91 VAL A CA 1
ATOM 662 C C . VAL A 1 91 ? -11.317 -0.520 21.221 1.00 79.94 91 VAL A C 1
ATOM 664 O O . VAL A 1 91 ? -11.647 0.049 22.260 1.00 79.94 91 VAL A O 1
ATOM 667 N N . GLY A 1 92 ? -12.146 -1.332 20.556 1.00 79.56 92 GLY A N 1
ATOM 668 C CA . GLY A 1 92 ? -13.512 -1.612 21.003 1.00 79.56 92 GLY A CA 1
ATOM 669 C C . GLY A 1 92 ? -13.540 -2.256 22.392 1.00 79.56 92 GLY A C 1
ATOM 670 O O . GLY A 1 92 ? -14.241 -1.781 23.284 1.00 79.56 92 GLY A O 1
ATOM 671 N N . LEU A 1 93 ? -12.719 -3.287 22.612 1.00 84.69 93 LEU A N 1
ATOM 672 C CA . LEU A 1 93 ? -12.558 -3.959 23.909 1.00 84.69 93 LEU A CA 1
ATOM 673 C C . LEU A 1 93 ? -12.147 -2.993 25.029 1.00 84.69 93 LEU A C 1
ATOM 675 O O . LEU A 1 93 ? -12.688 -3.067 26.133 1.00 84.69 93 LEU A O 1
ATOM 679 N N . MET A 1 94 ? -11.232 -2.064 24.751 1.00 86.25 94 MET A N 1
ATOM 680 C CA . MET A 1 94 ? -10.769 -1.069 25.718 1.00 86.25 94 MET A CA 1
ATOM 681 C C . MET A 1 94 ? -11.887 -0.084 26.081 1.00 86.25 94 MET A C 1
ATOM 683 O O . MET A 1 94 ? -12.094 0.197 27.263 1.00 86.25 94 MET A O 1
ATOM 687 N N . SER A 1 95 ? -12.671 0.374 25.097 1.00 87.00 95 SER A N 1
ATOM 688 C CA . SER A 1 95 ? -13.848 1.218 25.337 1.00 87.00 95 SER A CA 1
ATOM 689 C C . SER A 1 95 ? -14.903 0.511 26.195 1.00 87.00 95 SER A C 1
ATOM 691 O O . SER A 1 95 ? -15.368 1.082 27.184 1.00 87.00 95 SER A O 1
ATOM 693 N N . PHE A 1 96 ? -15.240 -0.747 25.887 1.00 90.56 96 PHE A N 1
ATOM 694 C CA . PHE A 1 96 ? -16.179 -1.531 26.700 1.00 90.56 96 PHE A CA 1
ATOM 695 C C . PHE A 1 96 ? -15.660 -1.764 28.124 1.00 90.56 96 PHE A C 1
ATOM 697 O O . PHE A 1 96 ? -16.424 -1.633 29.083 1.00 90.56 96 PHE A O 1
ATOM 704 N N . GLY A 1 97 ? -14.364 -2.044 28.283 1.00 92.81 97 GLY A N 1
ATOM 705 C CA . GLY A 1 97 ? -13.731 -2.229 29.590 1.00 92.81 97 GLY A CA 1
ATOM 706 C C . GLY A 1 97 ? -13.806 -0.981 30.475 1.00 92.81 97 GLY A C 1
ATOM 707 O O . GLY A 1 97 ? -14.179 -1.079 31.645 1.00 92.81 97 GLY A O 1
ATOM 708 N N . ILE A 1 98 ? -13.525 0.203 29.919 1.00 95.06 98 ILE A N 1
ATOM 709 C CA . ILE A 1 98 ? -13.599 1.479 30.652 1.00 95.06 98 ILE A CA 1
ATOM 710 C C . ILE A 1 98 ? -15.043 1.786 31.074 1.00 95.06 98 ILE A C 1
ATOM 712 O O . ILE A 1 98 ? -15.280 2.144 32.231 1.00 95.06 98 ILE A O 1
ATOM 716 N N . ILE A 1 99 ? -16.015 1.601 30.173 1.00 95.25 99 ILE A N 1
ATOM 717 C CA . ILE A 1 99 ? -17.442 1.816 30.469 1.00 95.25 99 ILE A CA 1
ATOM 718 C C . ILE A 1 99 ? -17.914 0.850 31.562 1.00 95.25 99 ILE A C 1
ATOM 720 O O . ILE A 1 99 ? -18.564 1.270 32.524 1.00 95.25 99 ILE A O 1
ATOM 724 N N . GLY A 1 100 ? -17.548 -0.430 31.457 1.00 94.88 100 GLY A N 1
ATOM 725 C CA . GLY A 1 100 ? -17.876 -1.449 32.452 1.00 94.88 100 GLY A CA 1
ATOM 726 C C . GLY A 1 100 ? -17.296 -1.128 33.831 1.00 94.88 100 GLY A C 1
ATOM 727 O O . GLY A 1 100 ? -18.010 -1.191 34.835 1.00 94.88 100 GLY A O 1
ATOM 728 N N . LEU A 1 101 ? -16.030 -0.705 33.891 1.00 93.94 101 LEU A N 1
ATOM 729 C CA . LEU A 1 101 ? -15.363 -0.342 35.142 1.00 93.94 101 LEU A CA 1
ATOM 730 C C . LEU A 1 101 ? -15.967 0.920 35.777 1.00 93.94 101 LEU A C 1
ATOM 732 O O . LEU A 1 101 ? -16.167 0.969 36.994 1.00 93.94 101 LEU A O 1
ATOM 736 N N . ALA A 1 102 ? -16.306 1.925 34.966 1.00 92.88 102 ALA A N 1
ATOM 737 C CA . ALA A 1 102 ? -16.984 3.134 35.423 1.00 92.88 102 ALA A CA 1
ATOM 738 C C . ALA A 1 102 ? -18.382 2.820 35.982 1.00 92.88 102 ALA A C 1
ATOM 740 O O . ALA A 1 102 ? -18.722 3.270 37.081 1.00 92.88 102 ALA A O 1
ATOM 741 N N . ALA A 1 103 ? -19.162 1.988 35.284 1.00 92.69 103 ALA A N 1
ATOM 742 C CA . ALA A 1 103 ? -20.479 1.540 35.729 1.00 92.69 103 ALA A CA 1
ATOM 743 C C . ALA A 1 103 ? -20.402 0.723 37.030 1.00 92.69 103 ALA A C 1
ATOM 745 O O . ALA A 1 103 ? -21.191 0.946 37.952 1.00 92.69 103 ALA A O 1
ATOM 746 N N . TRP A 1 104 ? -19.423 -0.178 37.146 1.00 91.50 104 TRP A N 1
ATOM 747 C CA . TRP A 1 104 ? -19.167 -0.935 38.372 1.00 91.50 104 TRP A CA 1
ATOM 748 C C . TRP A 1 104 ? -18.826 -0.011 39.546 1.00 91.50 104 TRP A C 1
ATOM 750 O O . TRP A 1 104 ? -19.440 -0.099 40.613 1.00 91.50 104 TRP A O 1
ATOM 760 N N . ARG A 1 105 ? -17.900 0.935 39.338 1.00 90.38 105 ARG A N 1
ATOM 761 C CA . ARG A 1 105 ? -17.484 1.899 40.366 1.00 90.38 105 ARG A CA 1
ATOM 762 C C . ARG A 1 105 ? -18.643 2.794 40.805 1.00 90.38 105 ARG A C 1
ATOM 764 O O . ARG A 1 105 ? -18.774 3.082 41.993 1.00 90.38 105 ARG A O 1
ATOM 771 N N . TYR A 1 106 ? -19.502 3.200 39.873 1.00 87.06 106 TYR A N 1
ATOM 772 C CA . TYR A 1 106 ? -20.704 3.978 40.157 1.00 87.06 106 TYR A CA 1
ATOM 773 C C . TYR A 1 106 ? -21.721 3.200 41.005 1.00 87.06 106 TYR A C 1
ATOM 775 O O . TYR A 1 106 ? -22.186 3.704 42.028 1.00 87.06 106 TYR A O 1
ATOM 783 N N . ARG A 1 107 ? -22.015 1.946 40.633 1.00 89.44 107 ARG A N 1
ATOM 784 C CA . ARG A 1 107 ? -22.932 1.071 41.385 1.00 89.44 107 ARG A CA 1
ATOM 785 C C . ARG A 1 107 ? -22.430 0.809 42.805 1.00 89.44 107 ARG A C 1
ATOM 787 O O . ARG A 1 107 ? -23.201 0.916 43.755 1.00 89.44 107 ARG A O 1
ATOM 794 N N . LYS A 1 108 ? -21.126 0.552 42.966 1.00 84.19 108 LYS A N 1
ATOM 795 C CA . LYS A 1 108 ? -20.513 0.298 44.279 1.00 84.19 108 LYS A CA 1
ATOM 796 C C . LYS A 1 108 ? -20.580 1.516 45.207 1.00 84.19 108 LYS A C 1
ATOM 798 O O . LYS A 1 108 ? -20.808 1.355 46.398 1.00 84.19 108 LYS A O 1
ATOM 803 N N . ARG A 1 109 ? -20.440 2.734 44.668 1.00 82.00 109 ARG A N 1
ATOM 804 C CA . ARG A 1 109 ? -20.571 3.979 45.448 1.00 82.00 109 ARG A CA 1
ATOM 805 C C . ARG A 1 109 ? -21.995 4.219 45.956 1.00 82.00 109 ARG A C 1
ATOM 807 O O . ARG A 1 109 ? -22.147 4.682 47.077 1.00 82.00 109 ARG A O 1
ATOM 814 N N . ARG A 1 110 ? -23.022 3.871 45.173 1.00 73.81 110 ARG A N 1
ATOM 815 C CA . ARG A 1 110 ? -24.434 4.021 45.577 1.00 73.81 110 ARG A CA 1
ATOM 816 C C . ARG A 1 110 ? -24.909 2.976 46.589 1.00 73.81 110 ARG A C 1
ATOM 818 O O . ARG A 1 110 ? -25.804 3.264 47.368 1.00 73.81 110 ARG A O 1
ATOM 825 N N . SER A 1 111 ? -24.296 1.793 46.609 1.00 69.06 111 SER A N 1
ATOM 826 C CA . SER A 1 111 ? -24.628 0.727 47.568 1.00 69.06 111 SER A CA 1
ATOM 827 C C .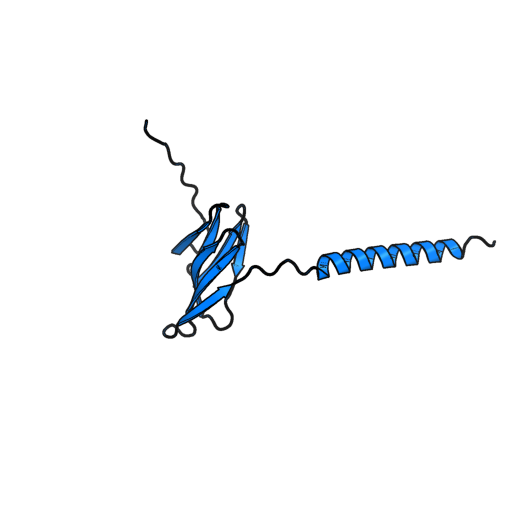 SER A 1 111 ? -24.191 1.024 49.009 1.00 69.06 111 SER A C 1
ATOM 829 O O . SER A 1 111 ? -24.658 0.353 49.921 1.00 69.06 111 SER A O 1
ATOM 831 N N . ILE A 1 112 ? -23.273 1.972 49.223 1.00 63.22 112 ILE A N 1
ATOM 832 C CA . ILE A 1 112 ? -22.692 2.265 50.546 1.00 63.22 112 ILE A CA 1
ATOM 833 C C . ILE A 1 112 ? -23.434 3.421 51.247 1.00 63.22 112 ILE A C 1
ATOM 835 O O . ILE A 1 112 ? -23.327 3.572 52.456 1.00 63.22 112 ILE A O 1
ATOM 839 N N . SER A 1 113 ? -24.236 4.209 50.523 1.00 57.22 113 SER A N 1
ATOM 840 C CA . SER A 1 113 ? -24.894 5.418 51.042 1.00 57.22 113 SER A CA 1
ATOM 841 C C . SER A 1 113 ? -26.369 5.241 51.441 1.00 57.22 113 SER A C 1
ATOM 843 O O . SER A 1 113 ? -27.061 6.240 51.584 1.00 57.22 113 SER A O 1
ATOM 845 N N . SER A 1 114 ? -26.882 4.011 51.573 1.00 58.56 114 SER A N 1
ATOM 846 C CA . SER A 1 114 ? -28.300 3.744 51.896 1.00 58.56 114 SER A CA 1
ATOM 847 C C . SER A 1 114 ? -28.545 3.245 53.330 1.00 58.56 114 SER A C 1
ATOM 849 O O . SER A 1 114 ? -29.583 2.643 53.585 1.00 58.56 114 SER A O 1
ATOM 851 N N . TRP A 1 115 ? -27.601 3.468 54.248 1.00 54.19 115 TRP A N 1
ATOM 852 C CA . TRP A 1 115 ? -27.720 3.129 55.673 1.00 54.19 115 TRP A CA 1
ATOM 853 C C . TRP A 1 115 ? -27.211 4.282 56.550 1.00 54.19 115 TRP A C 1
ATOM 855 O O . TRP A 1 115 ? -26.183 4.144 57.207 1.00 54.19 115 TRP A O 1
ATOM 865 N N . VAL A 1 116 ? -27.895 5.428 56.506 1.00 51.84 116 VAL A N 1
ATOM 866 C CA . VAL A 1 116 ? -27.881 6.497 57.525 1.00 51.84 116 VAL A CA 1
ATOM 867 C C . VAL A 1 116 ? -29.263 7.135 57.529 1.00 51.84 116 VAL A C 1
ATOM 869 O O . VAL A 1 116 ? -29.786 7.346 56.410 1.00 51.84 116 VAL A O 1
#

Radius of gyration: 23.27 Å; chains: 1; bounding box: 48×27×86 Å